Protein AF-A0A174FXL3-F1 (afdb_monomer)

Solvent-accessible surface area (backbone atoms only — not comparable to full-atom values): 7648 Å² total; per-residue (Å²): 113,65,70,58,52,54,53,52,53,48,54,53,37,50,54,24,55,76,74,63,37,31,63,58,28,35,49,47,53,36,54,53,50,46,51,55,48,45,50,53,50,18,64,75,66,75,40,76,66,87,56,96,40,94,90,60,78,69,51,67,71,54,46,45,52,52,53,30,65,74,39,61,75,84,34,54,67,47,37,50,36,52,52,48,40,53,53,54,32,44,48,69,36,67,70,47,28,71,73,66,60,63,87,70,41,70,68,58,50,54,51,44,51,52,40,50,28,53,43,34,42,77,75,66,38,92,70,51,67,88,74,83,79,134

Organism: NCBI:txid39491

Foldseek 3Di:
DLVVVLVVLLVVLLVCLVVWVLLVNLQSLLVNLQSVLQVVVCVVVVHNQVDPDVVSDDDQLRSLVVVVVVDPPPCVLLSVLSVVSVVSNCCSPPVNCVPVVDDRGSVNSVSNQVSQQVNCVVVPVVRGRDHDDD

Radius of gyration: 14.91 Å; Cα contacts (8 Å, |Δi|>4): 123; chains: 1; bounding box: 38×31×36 Å

Nearest PDB structures (foldseek):
  2q00-assembly2_B  TM=3.782E-01  e=2.030E+00  Saccharolobus solfataricus P2

pLDDT: mean 86.62, std 10.57, range [51.34, 97.38]

Mean predicted aligned error: 5.11 Å

Structure (mmCIF, N/CA/C/O backbone):
data_AF-A0A174FXL3-F1
#
_entry.id   AF-A0A174FXL3-F1
#
loop_
_atom_site.group_PDB
_atom_site.id
_atom_site.type_symbol
_atom_site.label_atom_id
_atom_site.label_alt_id
_atom_site.label_comp_id
_atom_site.label_asym_id
_atom_site.label_entity_id
_atom_site.label_seq_id
_atom_site.pdbx_PDB_ins_code
_atom_site.Cartn_x
_atom_site.Cartn_y
_atom_site.Cartn_z
_atom_site.occupancy
_atom_site.B_iso_or_equiv
_atom_site.auth_seq_id
_atom_site.auth_comp_id
_atom_site.auth_asym_id
_atom_site.auth_atom_id
_atom_site.pdbx_PDB_model_num
ATOM 1 N N . MET A 1 1 ? -14.408 -10.907 0.770 1.00 58.97 1 MET A N 1
ATOM 2 C CA . MET A 1 1 ? -14.370 -10.320 -0.590 1.00 58.97 1 MET A CA 1
ATOM 3 C C . MET A 1 1 ? -13.007 -9.699 -0.872 1.00 58.97 1 MET A C 1
ATOM 5 O O . MET A 1 1 ? -12.343 -10.149 -1.795 1.00 58.97 1 MET A O 1
ATOM 9 N N . ILE A 1 2 ? -12.541 -8.777 -0.026 1.00 72.81 2 ILE A N 1
ATOM 10 C CA . ILE A 1 2 ? -11.258 -8.077 -0.201 1.00 72.81 2 ILE A CA 1
ATOM 11 C C . ILE A 1 2 ? -10.044 -9.006 -0.163 1.00 72.81 2 ILE A C 1
ATOM 13 O O . ILE A 1 2 ? -9.186 -8.892 -1.020 1.00 72.81 2 ILE A O 1
ATOM 17 N N . GLN A 1 3 ? -10.011 -10.014 0.712 1.00 71.19 3 GLN A N 1
ATOM 18 C CA . GLN A 1 3 ? -8.907 -10.990 0.728 1.00 71.19 3 GLN A CA 1
ATOM 19 C C . GLN A 1 3 ? -8.675 -11.691 -0.622 1.00 71.19 3 GLN A C 1
ATOM 21 O O . GLN A 1 3 ? -7.534 -11.947 -0.993 1.00 71.19 3 GLN A O 1
ATOM 26 N N . LYS A 1 4 ? -9.748 -11.991 -1.370 1.00 74.06 4 LYS A N 1
ATOM 27 C CA . LYS A 1 4 ? -9.631 -12.619 -2.691 1.00 74.06 4 LYS A CA 1
ATOM 28 C C . LYS A 1 4 ? -9.095 -11.629 -3.727 1.00 74.06 4 LYS A C 1
ATOM 30 O O . LYS A 1 4 ? -8.171 -11.982 -4.443 1.00 74.06 4 LYS A O 1
ATOM 35 N N . LEU A 1 5 ? -9.630 -10.403 -3.744 1.00 75.25 5 LEU A N 1
ATOM 36 C CA . LEU A 1 5 ? -9.133 -9.308 -4.587 1.00 75.25 5 LEU A CA 1
ATOM 37 C C . LEU A 1 5 ? -7.641 -9.063 -4.344 1.00 75.25 5 LEU A C 1
ATOM 39 O O . LEU A 1 5 ? -6.851 -9.161 -5.270 1.00 75.25 5 LEU A O 1
ATOM 43 N N . LEU A 1 6 ? -7.241 -8.901 -3.081 1.00 78.00 6 LEU A N 1
ATOM 44 C CA . LEU A 1 6 ? -5.840 -8.710 -2.708 1.00 78.00 6 LEU A CA 1
ATOM 45 C C . LEU A 1 6 ? -4.959 -9.890 -3.122 1.00 78.00 6 LEU A C 1
ATOM 47 O O . LEU A 1 6 ? -3.822 -9.680 -3.527 1.00 78.00 6 LEU A O 1
ATOM 51 N N . SER A 1 7 ? -5.460 -11.126 -3.032 1.00 80.00 7 SER A N 1
ATOM 52 C CA . SER A 1 7 ? -4.704 -12.298 -3.476 1.00 80.00 7 SER A CA 1
ATOM 53 C C . SER A 1 7 ? -4.515 -12.343 -4.990 1.00 80.00 7 SER A C 1
ATOM 55 O O . SER A 1 7 ? -3.476 -12.832 -5.432 1.00 80.00 7 SER A O 1
ATOM 57 N N . ASP A 1 8 ? -5.504 -11.926 -5.773 1.00 86.06 8 ASP A N 1
ATOM 58 C CA . ASP A 1 8 ? -5.414 -11.938 -7.231 1.00 86.06 8 ASP A CA 1
ATOM 59 C C . ASP A 1 8 ? -4.551 -10.762 -7.722 1.00 86.06 8 ASP A C 1
ATOM 61 O O . ASP A 1 8 ? -3.614 -10.988 -8.492 1.00 86.06 8 ASP A O 1
ATOM 65 N N . ASP A 1 9 ? -4.729 -9.567 -7.148 1.00 87.31 9 ASP A N 1
ATOM 66 C CA . ASP A 1 9 ? -3.883 -8.393 -7.403 1.00 87.31 9 ASP A CA 1
ATOM 67 C C . ASP A 1 9 ? -2.413 -8.653 -7.022 1.00 87.31 9 ASP A C 1
ATOM 69 O O . ASP A 1 9 ? -1.493 -8.216 -7.715 1.00 87.31 9 ASP A O 1
ATOM 73 N N . ALA A 1 10 ? -2.160 -9.419 -5.952 1.00 83.31 10 ALA A N 1
ATOM 74 C CA . ALA A 1 10 ? -0.809 -9.835 -5.571 1.00 83.31 10 ALA A CA 1
ATOM 75 C C . ALA A 1 10 ? -0.133 -10.684 -6.649 1.00 83.31 10 ALA A C 1
ATOM 77 O O . ALA A 1 10 ? 1.038 -10.475 -6.961 1.00 83.31 10 ALA A O 1
ATOM 78 N N . LYS A 1 11 ? -0.855 -11.659 -7.215 1.00 88.06 11 LYS A N 1
ATOM 79 C CA . LYS A 1 11 ? -0.316 -12.529 -8.271 1.00 88.06 11 LYS A CA 1
ATOM 80 C C . LYS A 1 11 ? 0.005 -11.717 -9.520 1.00 88.06 11 LYS A C 1
ATOM 82 O O . LYS A 1 11 ? 1.047 -11.935 -10.140 1.00 88.06 11 LYS A O 1
ATOM 87 N N . GLU A 1 12 ? -0.863 -10.772 -9.873 1.00 91.50 12 GLU A N 1
ATOM 88 C CA . GLU A 1 12 ? -0.634 -9.867 -10.999 1.00 91.50 12 GLU A CA 1
ATOM 89 C C . GLU A 1 12 ? 0.584 -8.966 -10.757 1.00 91.50 12 GLU A C 1
ATOM 91 O O . GLU A 1 12 ? 1.435 -8.811 -11.635 1.00 91.50 12 GLU A O 1
ATOM 96 N N . LEU A 1 13 ? 0.729 -8.446 -9.537 1.00 91.00 13 LEU A N 1
ATOM 97 C CA . LEU A 1 13 ? 1.872 -7.638 -9.127 1.00 91.00 13 LEU A CA 1
ATOM 98 C C . LEU A 1 13 ? 3.197 -8.407 -9.231 1.00 91.00 13 LEU A C 1
ATOM 100 O O . LEU A 1 13 ? 4.173 -7.874 -9.762 1.00 91.00 13 LEU A O 1
ATOM 104 N N . ILE A 1 14 ? 3.233 -9.663 -8.775 1.00 88.56 14 ILE A N 1
ATOM 105 C CA . ILE A 1 14 ? 4.412 -10.528 -8.928 1.00 88.56 14 ILE A CA 1
ATOM 106 C C . ILE A 1 14 ? 4.707 -10.797 -10.406 1.00 88.56 14 ILE A C 1
ATOM 108 O O . ILE A 1 14 ? 5.850 -10.639 -10.832 1.00 88.56 14 ILE A O 1
ATOM 112 N N . SER A 1 15 ? 3.684 -11.097 -11.208 1.00 92.88 15 SER A N 1
ATOM 113 C CA . SER A 1 15 ? 3.847 -11.318 -12.651 1.00 92.88 15 SER A CA 1
ATOM 114 C C . SER A 1 15 ? 4.451 -10.088 -13.342 1.00 92.88 15 SER A C 1
ATOM 116 O O . SER A 1 15 ? 5.354 -10.210 -14.168 1.00 92.88 15 SER A O 1
ATOM 118 N N . CYS A 1 16 ? 4.011 -8.882 -12.962 1.00 94.06 16 CYS A N 1
ATOM 119 C CA . CYS A 1 16 ? 4.577 -7.631 -13.463 1.00 94.06 16 CYS A CA 1
ATOM 120 C C . CYS A 1 16 ? 6.049 -7.456 -13.062 1.00 94.06 16 CYS A C 1
ATOM 122 O O . CYS A 1 16 ? 6.848 -6.971 -13.866 1.00 94.06 16 CYS A O 1
ATOM 124 N N . LEU A 1 17 ? 6.420 -7.842 -11.838 1.00 92.19 17 LEU A N 1
ATOM 125 C CA . LEU A 1 17 ? 7.796 -7.749 -11.353 1.00 92.19 17 LEU A CA 1
ATOM 126 C C . LEU A 1 17 ? 8.731 -8.677 -12.139 1.00 92.19 17 LEU A C 1
ATOM 128 O O . LEU A 1 17 ? 9.821 -8.252 -12.524 1.00 92.19 17 LEU A O 1
ATOM 132 N N . GLU A 1 18 ? 8.299 -9.913 -12.394 1.00 91.88 18 GLU A N 1
ATOM 133 C CA . GLU A 1 18 ? 9.079 -10.945 -13.090 1.00 91.88 18 GLU A CA 1
ATOM 134 C C . GLU A 1 18 ? 9.402 -10.567 -14.539 1.00 91.88 18 GLU A C 1
ATOM 136 O O . GLU A 1 18 ? 10.525 -10.769 -14.998 1.00 91.88 18 GLU A O 1
ATOM 141 N N . VAL A 1 19 ? 8.448 -9.958 -15.249 1.00 95.19 19 VAL A N 1
ATOM 142 C CA . VAL A 1 19 ? 8.636 -9.539 -16.651 1.00 95.19 19 VAL A CA 1
ATOM 143 C C . VAL A 1 19 ? 9.233 -8.133 -16.794 1.00 95.19 19 VAL A C 1
ATOM 145 O O . VAL A 1 19 ? 9.375 -7.629 -17.908 1.00 95.19 19 VAL A O 1
ATOM 148 N N . GLY A 1 20 ? 9.572 -7.468 -15.685 1.00 94.00 20 GLY A N 1
ATOM 149 C CA . GLY A 1 20 ? 10.154 -6.123 -15.689 1.00 94.00 20 GLY A CA 1
ATOM 150 C C . GLY A 1 20 ? 9.161 -4.987 -15.965 1.00 94.00 20 GLY A C 1
ATOM 151 O O . GLY A 1 20 ? 9.568 -3.868 -16.289 1.00 94.00 20 GLY A O 1
ATOM 152 N N . ALA A 1 21 ? 7.856 -5.226 -15.816 1.00 94.62 21 ALA A N 1
ATOM 153 C CA . ALA A 1 21 ? 6.799 -4.226 -15.960 1.00 94.62 21 ALA A CA 1
ATOM 154 C C . ALA A 1 21 ? 6.700 -3.317 -14.714 1.00 94.62 21 ALA A C 1
ATOM 156 O O . ALA A 1 21 ? 5.660 -3.201 -14.063 1.00 94.62 21 ALA A O 1
ATOM 157 N N . TYR A 1 22 ? 7.793 -2.632 -14.369 1.00 93.06 22 TYR A N 1
ATOM 158 C CA . TYR A 1 22 ? 7.934 -1.907 -13.099 1.00 93.06 22 TYR A CA 1
ATOM 159 C C . TYR A 1 22 ? 6.942 -0.748 -12.919 1.00 93.06 22 TYR A C 1
ATOM 161 O O . TYR A 1 22 ? 6.481 -0.479 -11.812 1.00 93.06 22 TYR A O 1
ATOM 169 N N . LYS A 1 23 ? 6.551 -0.070 -14.004 1.00 91.19 23 LYS A N 1
ATOM 170 C CA . LYS A 1 23 ? 5.514 0.974 -13.937 1.00 91.19 23 LYS A CA 1
ATOM 171 C C . LYS A 1 23 ? 4.143 0.392 -13.591 1.00 91.19 23 LYS A C 1
ATOM 173 O O . LYS A 1 23 ? 3.430 0.982 -12.785 1.00 91.19 23 LYS A O 1
ATOM 178 N N . ALA A 1 24 ? 3.802 -0.765 -14.161 1.00 92.69 24 ALA A N 1
ATOM 179 C CA . ALA A 1 24 ? 2.576 -1.479 -13.817 1.00 92.69 24 ALA A CA 1
ATOM 180 C C . ALA A 1 24 ? 2.611 -1.930 -12.350 1.00 92.69 24 ALA A C 1
ATOM 182 O O . ALA A 1 24 ? 1.634 -1.724 -11.637 1.00 92.69 24 ALA A O 1
ATOM 183 N N . CYS A 1 25 ? 3.771 -2.395 -11.862 1.00 93.31 25 CYS A N 1
ATOM 184 C CA . CYS A 1 25 ? 3.958 -2.710 -10.443 1.00 93.31 25 CYS A CA 1
ATOM 185 C C . CYS A 1 25 ? 3.620 -1.514 -9.540 1.00 93.31 25 CYS A C 1
ATOM 187 O O . CYS A 1 25 ? 2.882 -1.661 -8.573 1.00 93.31 25 CYS A O 1
ATOM 189 N N . MET A 1 26 ? 4.118 -0.312 -9.860 1.00 92.12 26 MET A N 1
ATOM 190 C CA . MET A 1 26 ? 3.827 0.898 -9.074 1.00 92.12 26 MET A CA 1
ATOM 191 C C . MET A 1 26 ? 2.340 1.260 -9.057 1.00 92.12 26 MET A C 1
ATOM 193 O O . MET A 1 26 ? 1.824 1.679 -8.020 1.00 92.12 26 MET A O 1
ATOM 197 N N . ILE A 1 27 ? 1.654 1.104 -10.192 1.00 91.56 27 ILE A N 1
ATOM 198 C CA . ILE A 1 27 ? 0.214 1.368 -10.298 1.00 91.56 27 ILE A CA 1
ATOM 199 C C . ILE A 1 27 ? -0.565 0.370 -9.439 1.00 91.56 27 ILE A C 1
ATOM 201 O O . ILE A 1 27 ? -1.370 0.792 -8.608 1.00 91.56 27 ILE A O 1
ATOM 205 N N . LEU A 1 28 ? -0.277 -0.926 -9.588 1.00 92.25 28 LEU A N 1
ATOM 206 C CA . LEU A 1 28 ? -0.925 -1.994 -8.827 1.00 92.25 28 LEU A CA 1
ATOM 207 C C . LEU A 1 28 ? -0.695 -1.829 -7.323 1.00 92.25 28 LEU A C 1
ATOM 209 O O . LEU A 1 28 ? -1.656 -1.848 -6.562 1.00 92.25 28 LEU A O 1
ATOM 213 N N . CYS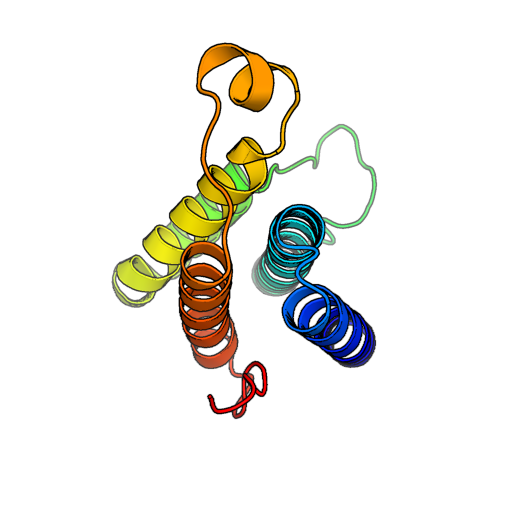 A 1 29 ? 0.537 -1.551 -6.883 1.00 91.88 29 CYS A N 1
ATOM 214 C CA . CYS A 1 29 ? 0.820 -1.259 -5.476 1.00 91.88 29 CYS A CA 1
ATOM 215 C C . CYS A 1 29 ? -0.003 -0.077 -4.947 1.00 91.88 29 CYS A C 1
ATOM 217 O O . CYS A 1 29 ? -0.509 -0.132 -3.832 1.00 91.88 29 CYS A O 1
ATOM 219 N N . GLY A 1 30 ? -0.160 0.989 -5.735 1.00 92.12 30 GLY A N 1
ATOM 220 C CA . GLY A 1 30 ? -1.004 2.121 -5.354 1.00 92.12 30 GLY A CA 1
ATOM 221 C C . GLY A 1 30 ? -2.476 1.733 -5.186 1.00 92.12 30 GLY A C 1
ATOM 222 O O . GLY A 1 30 ? -3.084 2.111 -4.188 1.00 92.12 30 GLY A O 1
ATOM 223 N N . SER A 1 31 ? -3.017 0.960 -6.130 1.00 90.88 31 SER A N 1
ATOM 224 C CA . SER A 1 31 ? -4.406 0.475 -6.121 1.00 90.88 31 SER A CA 1
ATOM 225 C C . SER A 1 31 ? -4.695 -0.457 -4.938 1.00 90.88 31 SER A C 1
ATOM 227 O O . SER A 1 31 ? -5.675 -0.284 -4.211 1.00 90.88 31 SER A O 1
ATOM 229 N N . ILE A 1 32 ? -3.794 -1.412 -4.696 1.00 91.31 32 ILE A N 1
ATOM 230 C CA . ILE A 1 32 ? -3.851 -2.34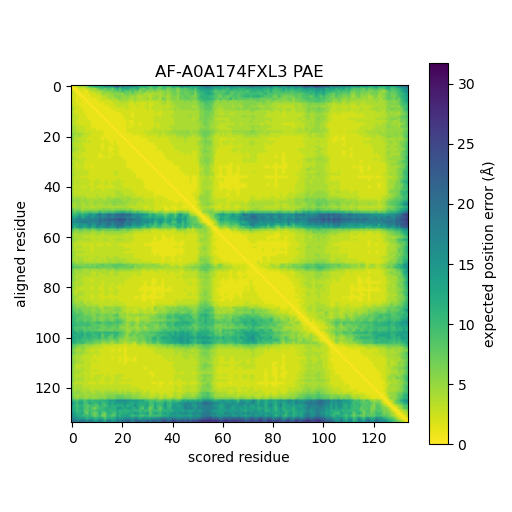7 -3.569 1.00 91.31 32 ILE A CA 1
ATOM 231 C C . ILE A 1 32 ? -3.826 -1.582 -2.241 1.00 91.31 32 ILE A C 1
ATOM 233 O O . ILE A 1 32 ? -4.663 -1.832 -1.374 1.00 91.31 32 ILE A O 1
ATOM 237 N N . LEU A 1 33 ? -2.894 -0.630 -2.085 1.00 93.50 33 LEU A N 1
ATOM 238 C CA . LEU A 1 33 ? -2.774 0.168 -0.862 1.00 93.50 33 LEU A CA 1
ATOM 239 C C . LEU A 1 33 ? -4.072 0.921 -0.586 1.00 93.50 33 LEU A C 1
ATOM 241 O O . LEU A 1 33 ? -4.589 0.880 0.526 1.00 93.50 33 LEU A O 1
ATOM 245 N N . GLU A 1 34 ? -4.585 1.613 -1.601 1.00 92.50 34 GLU A N 1
ATOM 246 C CA . GLU A 1 34 ? -5.806 2.406 -1.495 1.00 92.50 34 GLU A CA 1
ATOM 247 C C . GLU A 1 34 ? -6.991 1.541 -1.071 1.00 92.50 34 GLU A C 1
ATOM 249 O O . GLU A 1 34 ? -7.686 1.892 -0.121 1.00 92.50 34 GLU A O 1
ATOM 254 N N . THR A 1 35 ? -7.131 0.357 -1.668 1.00 91.06 35 THR A N 1
ATOM 255 C CA . THR A 1 35 ? -8.170 -0.616 -1.310 1.00 91.06 35 THR A CA 1
ATOM 256 C C . THR A 1 35 ? -8.069 -1.062 0.151 1.00 91.06 35 THR A C 1
ATOM 258 O O . THR A 1 35 ? -9.066 -1.030 0.868 1.00 91.06 35 THR A O 1
ATOM 261 N N . ILE A 1 36 ? -6.875 -1.445 0.623 1.00 92.31 36 ILE A N 1
ATOM 262 C CA . ILE A 1 36 ? -6.670 -1.917 2.006 1.00 92.31 36 ILE A CA 1
ATOM 263 C C . ILE A 1 36 ? -6.974 -0.812 3.017 1.00 92.31 36 ILE A C 1
ATOM 265 O O . ILE A 1 36 ? -7.618 -1.061 4.035 1.00 92.31 36 ILE A O 1
ATOM 269 N N . LEU A 1 37 ? -6.478 0.402 2.770 1.00 94.62 37 LEU A N 1
ATOM 270 C CA . LEU A 1 37 ? -6.628 1.496 3.722 1.00 94.62 37 LEU A CA 1
ATOM 271 C C . LEU A 1 37 ? -8.064 2.034 3.751 1.00 94.62 37 LEU A C 1
ATOM 273 O O . LEU A 1 37 ? -8.548 2.377 4.828 1.00 94.62 37 LEU A O 1
ATOM 277 N N . LEU A 1 38 ? -8.749 2.088 2.602 1.00 92.75 38 LEU A N 1
ATOM 278 C CA . LEU A 1 38 ? -10.165 2.463 2.534 1.00 92.75 38 LEU A CA 1
ATOM 279 C C . LEU A 1 38 ? -11.043 1.459 3.271 1.00 92.75 38 LEU A C 1
ATOM 281 O O . LEU A 1 38 ? -11.903 1.866 4.046 1.00 92.75 38 LEU A O 1
ATOM 285 N N . ASP A 1 39 ? -10.805 0.164 3.073 1.00 91.69 39 ASP A N 1
ATOM 286 C CA . ASP A 1 39 ? -11.498 -0.898 3.802 1.00 91.69 39 ASP A CA 1
ATOM 287 C C . ASP A 1 39 ? -11.286 -0.783 5.309 1.00 91.69 39 ASP A C 1
ATOM 289 O O . ASP A 1 39 ? -12.241 -0.742 6.081 1.00 91.69 39 ASP A O 1
ATOM 293 N N . TRP A 1 40 ? -10.028 -0.629 5.723 1.00 93.81 40 TRP A N 1
ATOM 294 C CA . TRP A 1 40 ? -9.692 -0.479 7.130 1.00 93.81 40 TRP A CA 1
ATOM 295 C C . TRP A 1 40 ? -10.385 0.733 7.757 1.00 93.81 40 TRP A C 1
ATOM 297 O O . TRP A 1 40 ? -11.006 0.618 8.814 1.00 93.81 40 TRP A O 1
ATOM 307 N N . LEU A 1 41 ? -10.326 1.894 7.105 1.00 94.38 41 LEU A N 1
ATOM 308 C CA . LEU A 1 41 ? -10.995 3.083 7.618 1.00 94.38 41 LEU A CA 1
ATOM 309 C C . LEU A 1 41 ? -12.522 2.917 7.631 1.00 94.38 41 LEU A C 1
ATOM 311 O O . LEU A 1 41 ? -13.171 3.352 8.582 1.00 94.38 41 LEU A O 1
ATOM 315 N N . SER A 1 42 ? -13.077 2.243 6.620 1.00 92.19 42 SER A N 1
ATOM 316 C CA . SER A 1 42 ? -14.512 1.970 6.527 1.00 92.19 42 SER A CA 1
ATOM 317 C C . SER A 1 42 ? -15.017 1.144 7.705 1.00 92.19 42 SER A C 1
ATOM 319 O O . SER A 1 42 ? -16.058 1.458 8.281 1.00 92.19 42 SER A O 1
ATOM 321 N N . GLU A 1 43 ? -14.263 0.116 8.101 1.00 93.06 43 GLU A N 1
ATOM 322 C CA . GLU A 1 43 ? -14.576 -0.689 9.283 1.00 93.06 43 GLU A CA 1
ATOM 323 C C . GLU A 1 43 ? -14.506 0.125 10.579 1.00 93.06 43 GLU A C 1
ATOM 325 O O . GLU A 1 43 ? -15.386 0.007 11.430 1.00 93.06 43 GLU A O 1
ATOM 330 N N . LEU A 1 44 ? -13.472 0.956 10.736 1.00 93.88 44 LEU A N 1
ATOM 331 C CA . LEU A 1 44 ? -13.262 1.735 11.959 1.00 93.88 44 LEU A CA 1
ATOM 332 C C . LEU A 1 44 ? -14.328 2.804 12.175 1.00 93.88 44 LEU A C 1
ATOM 334 O O . LEU A 1 44 ? -14.737 3.050 13.308 1.00 93.88 44 LEU A O 1
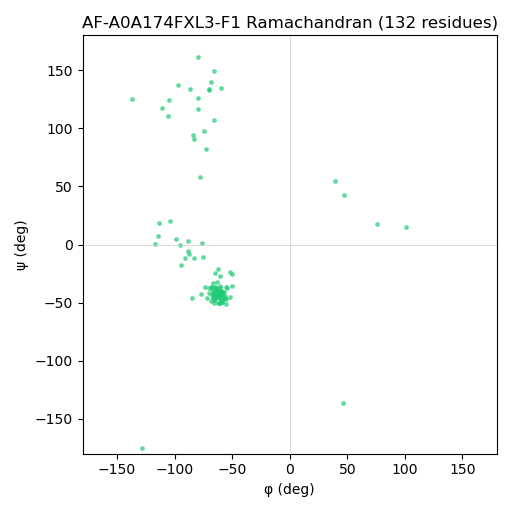ATOM 338 N N . GLU A 1 45 ? -14.762 3.449 11.097 1.00 92.94 45 GLU A N 1
ATOM 339 C CA . GLU A 1 45 ? -15.739 4.537 11.146 1.00 92.94 45 GLU A CA 1
ATOM 340 C C . GLU A 1 45 ? -17.162 4.065 10.821 1.00 92.94 45 GLU A C 1
ATOM 342 O O . GLU A 1 45 ? -18.078 4.885 10.745 1.00 92.94 45 GLU A O 1
ATOM 347 N N . ASN A 1 46 ? -17.361 2.752 10.642 1.00 91.62 46 ASN A N 1
ATOM 348 C CA . ASN A 1 46 ? -18.635 2.134 10.266 1.00 91.62 46 ASN A CA 1
ATOM 349 C C . ASN A 1 46 ? -19.311 2.860 9.083 1.00 91.62 46 ASN A C 1
ATOM 351 O O . ASN A 1 46 ? -20.509 3.142 9.095 1.00 91.62 46 ASN A O 1
ATOM 355 N N . THR A 1 47 ? -18.505 3.213 8.082 1.00 89.44 47 THR A N 1
ATOM 356 C CA . THR A 1 47 ? -18.871 4.081 6.958 1.00 89.44 47 THR A CA 1
ATOM 357 C C . THR A 1 47 ? -18.305 3.480 5.680 1.00 89.44 47 THR A C 1
ATOM 359 O O . THR A 1 47 ? -17.115 3.213 5.613 1.00 89.44 47 THR A O 1
ATOM 362 N N . ASN A 1 48 ? -19.122 3.240 4.653 1.00 88.75 48 ASN A N 1
ATOM 363 C CA . ASN A 1 48 ? -18.634 2.602 3.427 1.00 88.75 48 ASN A CA 1
ATOM 364 C C . ASN A 1 48 ? -18.003 3.625 2.468 1.00 88.75 48 ASN A C 1
ATOM 366 O O . ASN A 1 48 ? -18.704 4.210 1.645 1.00 88.75 48 ASN A O 1
ATOM 370 N N . TYR A 1 49 ? -16.681 3.791 2.534 1.00 88.50 49 TYR A N 1
ATOM 371 C CA . TYR A 1 49 ? -15.942 4.733 1.683 1.00 88.50 49 TYR A CA 1
ATOM 372 C C . TYR A 1 49 ? -15.740 4.269 0.228 1.00 88.50 49 TYR A C 1
ATOM 374 O O . TYR A 1 49 ? -15.127 4.989 -0.556 1.00 88.50 49 TYR A O 1
ATOM 382 N N . PHE A 1 50 ? -16.256 3.096 -0.159 1.00 84.94 50 PHE A N 1
ATOM 383 C CA . PHE A 1 50 ? -16.260 2.640 -1.556 1.00 84.94 50 PHE A CA 1
ATOM 384 C C . PHE A 1 50 ? -17.485 3.113 -2.349 1.00 84.94 50 PHE A C 1
ATOM 386 O O . PHE A 1 50 ? -17.555 2.875 -3.555 1.00 84.94 50 PHE A O 1
ATOM 393 N N . VAL A 1 51 ? -18.473 3.724 -1.690 1.00 84.06 51 VAL A N 1
ATOM 394 C CA . VAL A 1 51 ? -19.668 4.242 -2.363 1.00 84.06 51 VAL A CA 1
ATOM 395 C C . VAL A 1 51 ? -19.395 5.656 -2.858 1.00 84.06 51 VAL A C 1
ATOM 397 O O . VAL A 1 51 ? -18.866 6.489 -2.126 1.00 84.06 51 VAL A O 1
ATOM 400 N N . ASP A 1 52 ? -19.774 5.897 -4.109 1.00 63.06 52 ASP A N 1
ATOM 401 C CA . ASP A 1 52 ? -19.693 7.188 -4.787 1.00 63.06 52 ASP A CA 1
ATOM 402 C C . ASP A 1 52 ? -20.780 8.126 -4.225 1.00 63.06 52 ASP A C 1
ATOM 404 O O . ASP A 1 52 ? -21.897 8.201 -4.737 1.00 63.06 52 ASP A O 1
ATOM 408 N N . ASP A 1 53 ? -20.490 8.750 -3.083 1.00 67.81 53 ASP A N 1
ATOM 409 C CA . ASP A 1 53 ? -21.248 9.876 -2.534 1.00 67.81 53 ASP A CA 1
ATOM 410 C C . ASP A 1 53 ? -20.357 11.114 -2.625 1.00 67.81 53 ASP A C 1
ATOM 412 O O . ASP A 1 53 ? -19.302 11.177 -1.983 1.00 67.81 53 ASP A O 1
ATOM 416 N N . ASP A 1 54 ? -20.799 12.104 -3.407 1.00 62.78 54 ASP A N 1
ATOM 417 C CA . ASP A 1 54 ? -20.099 13.370 -3.646 1.00 62.78 54 ASP A CA 1
ATOM 418 C C . ASP A 1 54 ? -19.650 14.065 -2.340 1.00 62.78 54 ASP A C 1
ATOM 420 O O . ASP A 1 54 ? -18.675 14.820 -2.336 1.00 62.78 54 ASP A O 1
ATOM 424 N N . ASN A 1 55 ? -20.321 13.798 -1.211 1.00 61.28 55 ASN A N 1
ATOM 425 C CA . ASN A 1 55 ? -19.989 14.371 0.097 1.00 61.28 55 ASN A CA 1
ATOM 426 C C . ASN A 1 55 ? -19.010 13.532 0.934 1.00 61.28 55 ASN A C 1
ATOM 428 O O . ASN A 1 55 ? -18.513 14.018 1.952 1.00 61.28 55 ASN A O 1
ATOM 432 N N . MET A 1 56 ? -18.741 12.285 0.543 1.00 65.12 56 MET A N 1
ATOM 433 C CA . MET A 1 56 ? -17.987 11.304 1.334 1.00 65.12 56 MET A CA 1
ATOM 434 C C . MET A 1 56 ? -16.641 10.914 0.704 1.00 65.12 56 MET A C 1
ATOM 436 O O . MET A 1 56 ? -15.937 10.042 1.218 1.00 65.12 56 MET A O 1
ATOM 440 N N . HIS A 1 57 ? -16.239 11.597 -0.373 1.00 70.38 57 HIS A N 1
ATOM 441 C CA . HIS A 1 57 ? -14.961 11.361 -1.035 1.00 70.38 57 HIS A CA 1
ATOM 442 C C . HIS A 1 57 ? -13.761 11.722 -0.160 1.00 70.38 57 HIS A C 1
ATOM 444 O O . HIS A 1 57 ? -13.387 12.886 0.009 1.00 70.38 57 HIS A O 1
ATOM 450 N N . ILE A 1 58 ? -13.077 10.685 0.317 1.00 84.50 58 ILE A N 1
ATOM 451 C CA . ILE A 1 58 ? -11.765 10.786 0.940 1.00 84.50 58 ILE A CA 1
ATOM 452 C C . ILE A 1 58 ? -10.697 10.273 -0.030 1.00 84.50 58 ILE A C 1
ATOM 454 O O . ILE A 1 58 ? -10.761 9.157 -0.532 1.00 84.50 58 ILE A O 1
ATOM 458 N N . ASN A 1 59 ? -9.691 11.100 -0.318 1.00 89.75 59 ASN A N 1
ATOM 459 C CA . ASN A 1 59 ? -8.554 10.666 -1.134 1.00 89.75 59 ASN A CA 1
ATOM 460 C C . ASN A 1 59 ? -7.547 9.857 -0.296 1.00 89.75 59 ASN A C 1
ATOM 462 O O . ASN A 1 59 ? -7.497 9.992 0.927 1.00 89.75 59 ASN A O 1
ATOM 466 N N . LEU A 1 60 ? -6.672 9.086 -0.951 1.00 91.81 60 LEU A N 1
ATOM 467 C CA . LEU A 1 60 ? -5.648 8.271 -0.281 1.00 91.81 60 LEU A CA 1
ATOM 468 C C . LEU A 1 60 ? -4.804 9.040 0.756 1.00 91.81 60 LEU A C 1
ATOM 470 O O . LEU A 1 60 ? -4.445 8.496 1.797 1.00 91.81 60 LEU A O 1
ATOM 474 N N . TYR A 1 61 ? -4.488 10.318 0.512 1.00 94.12 61 TYR A N 1
ATOM 475 C CA . TYR A 1 61 ? -3.785 11.139 1.508 1.00 94.12 61 TYR A CA 1
ATOM 476 C C . TYR A 1 61 ? -4.629 11.346 2.776 1.00 94.12 61 TYR A C 1
ATOM 478 O O . TYR A 1 61 ? -4.115 11.195 3.885 1.00 94.12 61 TYR A O 1
ATOM 486 N N . GLY A 1 62 ? -5.915 11.660 2.608 1.00 94.44 62 GLY A N 1
ATOM 487 C CA . GLY A 1 62 ? -6.886 11.786 3.688 1.00 94.44 62 GLY A CA 1
ATOM 488 C C . GLY A 1 62 ? -7.037 10.491 4.480 1.00 94.44 62 GLY A C 1
ATOM 489 O O . GLY A 1 62 ? -6.984 10.544 5.706 1.00 94.44 62 GLY A O 1
ATOM 490 N N . VAL A 1 63 ? -7.128 9.345 3.798 1.00 95.38 63 VAL A N 1
ATOM 491 C CA . VAL A 1 63 ? -7.234 8.025 4.442 1.00 95.38 63 VAL A CA 1
ATOM 492 C C . VAL A 1 63 ? -6.010 7.744 5.318 1.00 95.38 63 VAL A C 1
ATOM 494 O O . VAL A 1 63 ? -6.157 7.433 6.498 1.00 95.38 63 VAL A O 1
ATOM 497 N N . ILE A 1 64 ? -4.795 7.927 4.781 1.00 97.38 64 ILE A N 1
ATOM 498 C CA . ILE A 1 64 ? -3.546 7.712 5.534 1.00 97.38 64 ILE A CA 1
ATOM 499 C C . ILE A 1 64 ? -3.488 8.623 6.762 1.00 97.38 64 ILE A C 1
ATOM 501 O O . ILE A 1 64 ? -3.156 8.168 7.856 1.00 97.38 64 ILE A O 1
ATOM 505 N N . ARG A 1 65 ? -3.827 9.910 6.599 1.00 96.88 65 ARG A N 1
ATOM 506 C CA . ARG A 1 65 ? -3.851 10.868 7.711 1.00 96.88 65 ARG A CA 1
ATOM 507 C C . ARG A 1 65 ? -4.834 10.425 8.794 1.00 96.88 65 ARG A C 1
ATOM 509 O O . ARG A 1 65 ? -4.492 10.476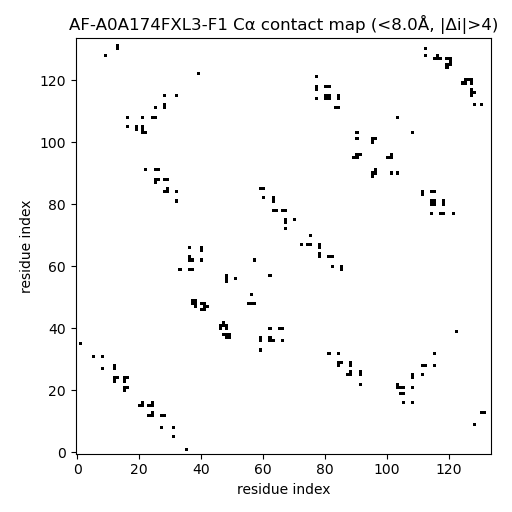 9.971 1.00 96.88 65 ARG A O 1
ATOM 516 N N . ARG A 1 66 ? -6.024 9.973 8.400 1.00 96.31 66 ARG A N 1
ATOM 517 C CA . ARG A 1 66 ? -7.077 9.570 9.331 1.00 96.31 66 ARG A CA 1
ATOM 518 C C . ARG A 1 66 ? -6.693 8.326 10.130 1.00 96.31 66 ARG A C 1
ATOM 520 O O . ARG A 1 66 ? -6.794 8.341 11.353 1.00 96.31 66 ARG A O 1
ATOM 527 N N . LEU A 1 67 ? -6.161 7.299 9.466 1.00 96.94 67 LEU A N 1
ATOM 528 C CA . LEU A 1 67 ? -5.631 6.104 10.135 1.00 96.94 67 LEU A CA 1
ATOM 529 C C . LEU A 1 67 ? -4.468 6.447 11.074 1.00 96.94 67 LEU A C 1
ATOM 531 O O . LEU A 1 67 ? -4.434 5.980 12.211 1.00 96.94 67 LEU A O 1
ATOM 535 N N . LYS A 1 68 ? -3.551 7.323 10.643 1.00 97.25 68 LYS A N 1
ATOM 536 C CA . LYS A 1 68 ? -2.456 7.812 11.489 1.00 97.25 68 LYS A CA 1
ATOM 537 C C . LYS A 1 68 ? -2.971 8.498 12.752 1.00 97.25 68 LYS A C 1
ATOM 539 O O . LYS A 1 68 ? -2.417 8.263 13.815 1.00 97.25 68 LYS A O 1
ATOM 544 N N . GLU A 1 69 ? -4.004 9.332 12.652 1.00 96.81 69 GLU A N 1
ATOM 545 C CA . GLU A 1 69 ? -4.614 10.003 13.809 1.00 96.81 69 GLU A CA 1
ATOM 546 C C . GLU A 1 69 ? -5.238 9.007 14.792 1.00 96.81 69 GLU A C 1
ATOM 548 O O . GLU A 1 69 ? -5.033 9.142 15.996 1.00 96.81 69 GLU A O 1
ATOM 553 N N . ILE A 1 70 ? -5.951 7.996 14.282 1.00 96.31 70 ILE A N 1
ATOM 554 C CA . ILE A 1 70 ? -6.601 6.955 15.094 1.00 96.31 70 ILE A CA 1
ATOM 555 C C . ILE A 1 70 ? -5.565 6.122 15.860 1.00 96.31 70 ILE A C 1
ATOM 557 O O . ILE A 1 70 ? -5.744 5.852 17.046 1.00 96.31 70 ILE A O 1
ATOM 561 N N . TYR A 1 71 ? -4.470 5.741 15.201 1.00 95.25 71 TYR A N 1
ATOM 562 C CA . TYR A 1 71 ? -3.439 4.863 15.760 1.00 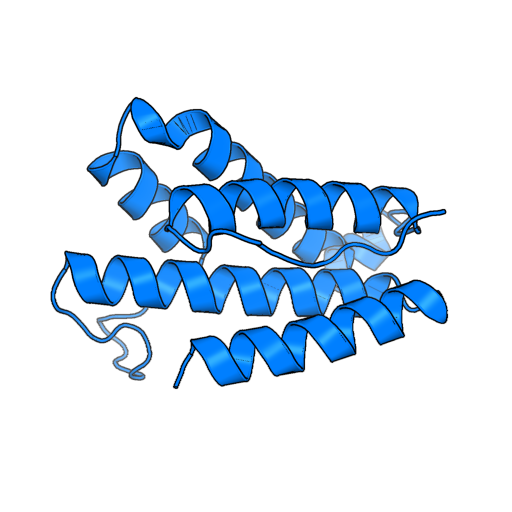95.25 71 TYR A CA 1
ATOM 563 C C . TYR A 1 71 ? -2.165 5.603 16.192 1.00 95.25 71 TYR A C 1
ATOM 565 O O . TYR A 1 71 ? -1.094 5.000 16.291 1.00 95.25 71 TYR A O 1
ATOM 573 N N . ASN A 1 72 ? -2.224 6.914 16.428 1.00 92.62 72 ASN A N 1
ATOM 574 C CA . ASN A 1 72 ? -1.050 7.666 16.864 1.00 92.62 72 ASN A CA 1
ATOM 575 C C . ASN A 1 72 ? -0.672 7.291 18.315 1.00 92.62 72 ASN A C 1
ATOM 577 O O . ASN A 1 72 ? -1.543 7.319 19.185 1.00 92.62 72 ASN A O 1
ATOM 581 N N . PRO A 1 73 ? 0.614 7.022 18.629 1.00 93.19 73 PRO A N 1
ATOM 582 C CA . PRO A 1 73 ? 1.787 7.038 17.745 1.00 93.19 73 PRO A CA 1
ATOM 583 C C . PRO A 1 73 ? 2.175 5.674 17.156 1.00 93.19 73 PRO A C 1
ATOM 585 O O . PRO A 1 73 ? 3.153 5.605 16.409 1.00 93.19 73 PRO A O 1
ATOM 588 N N . SER A 1 74 ? 1.454 4.600 17.490 1.00 94.31 74 SER A N 1
ATOM 589 C CA . SER A 1 74 ? 1.834 3.217 17.176 1.00 94.31 74 SER A CA 1
ATOM 590 C C . SER A 1 74 ? 1.920 2.899 15.684 1.00 94.31 74 SER A C 1
ATOM 592 O O . SER A 1 74 ? 2.610 1.955 15.333 1.00 94.31 74 SER A O 1
ATOM 594 N N . TRP A 1 75 ? 1.264 3.680 14.820 1.00 96.06 75 TRP A N 1
ATOM 595 C CA . TRP A 1 75 ? 1.224 3.445 13.368 1.00 96.06 75 TRP A CA 1
ATOM 596 C C . TRP A 1 75 ? 1.951 4.526 12.546 1.00 96.06 75 TRP A C 1
ATOM 598 O O . TRP A 1 75 ? 1.713 4.712 11.354 1.00 96.06 75 TRP A O 1
ATOM 608 N N . ASN A 1 76 ? 2.835 5.307 13.177 1.00 95.69 76 ASN A N 1
ATOM 609 C CA . ASN A 1 76 ? 3.552 6.387 12.489 1.00 95.69 76 ASN A CA 1
ATOM 610 C C . ASN A 1 76 ? 4.528 5.875 11.417 1.00 95.69 76 ASN A C 1
ATOM 612 O O . ASN A 1 76 ? 4.723 6.549 10.404 1.00 95.69 76 ASN A O 1
ATOM 616 N N . SER A 1 77 ? 5.141 4.709 11.633 1.00 96.19 77 SER A N 1
ATOM 617 C CA . SER A 1 77 ? 6.082 4.107 10.681 1.00 96.19 77 SER A CA 1
ATOM 618 C C . SER A 1 77 ? 5.358 3.660 9.409 1.00 96.19 77 SER A C 1
ATOM 620 O O . SER A 1 77 ? 5.736 4.026 8.297 1.00 96.19 77 SER A O 1
ATOM 622 N N . GLU A 1 78 ? 4.249 2.951 9.578 1.00 96.62 78 GLU A N 1
ATOM 623 C CA . GLU A 1 78 ? 3.399 2.444 8.510 1.00 96.62 78 GLU A CA 1
ATOM 624 C C . GLU A 1 78 ? 2.695 3.578 7.761 1.00 96.62 78 GLU A C 1
ATOM 626 O O . GLU A 1 78 ? 2.606 3.535 6.536 1.00 96.62 78 GLU A O 1
ATOM 631 N N . ALA A 1 79 ? 2.280 4.646 8.452 1.00 97.06 79 ALA A N 1
ATOM 632 C CA . ALA A 1 79 ? 1.760 5.846 7.798 1.00 97.06 79 ALA A CA 1
ATOM 633 C C . ALA A 1 79 ? 2.801 6.499 6.873 1.00 97.06 79 ALA A C 1
ATOM 635 O O . ALA A 1 79 ? 2.468 6.947 5.773 1.00 97.06 79 ALA A O 1
ATOM 636 N N . ASN A 1 80 ? 4.068 6.547 7.300 1.00 96.56 80 ASN A N 1
ATOM 637 C CA . ASN A 1 80 ? 5.153 7.062 6.466 1.00 96.56 80 ASN A CA 1
ATOM 638 C C . ASN A 1 80 ? 5.401 6.148 5.259 1.00 96.56 80 ASN A C 1
ATOM 640 O O . ASN A 1 80 ? 5.518 6.654 4.144 1.00 96.56 80 ASN A O 1
ATOM 644 N N . ALA A 1 81 ? 5.394 4.826 5.458 1.00 96.75 81 ALA A N 1
ATOM 645 C CA . ALA A 1 81 ? 5.479 3.850 4.372 1.00 96.75 81 ALA A CA 1
ATOM 646 C C . ALA A 1 81 ? 4.323 4.019 3.367 1.00 96.75 81 ALA A C 1
ATOM 648 O O . ALA A 1 81 ? 4.548 4.094 2.162 1.00 96.75 81 ALA A O 1
ATOM 649 N N . ALA A 1 82 ? 3.086 4.194 3.841 1.00 97.00 82 ALA A N 1
ATOM 650 C CA . ALA A 1 82 ? 1.922 4.416 2.985 1.00 97.00 82 ALA A CA 1
ATOM 651 C C . ALA A 1 82 ? 2.033 5.725 2.183 1.00 97.00 82 ALA A C 1
ATOM 653 O O . ALA A 1 82 ? 1.684 5.779 0.999 1.00 97.00 82 ALA A O 1
ATOM 654 N N . HIS A 1 83 ? 2.545 6.795 2.801 1.00 96.31 83 HIS A N 1
ATOM 655 C CA . HIS A 1 83 ? 2.833 8.035 2.086 1.00 96.31 83 HIS A CA 1
ATOM 656 C C . HIS A 1 83 ? 3.915 7.858 1.023 1.00 96.31 83 HIS A C 1
ATOM 658 O O . HIS A 1 83 ? 3.782 8.445 -0.051 1.00 96.31 83 HIS A O 1
ATOM 664 N N . ASP A 1 84 ? 4.941 7.059 1.296 1.00 94.56 84 ASP A N 1
ATOM 665 C CA . ASP A 1 84 ? 6.013 6.784 0.348 1.00 94.56 84 ASP A CA 1
ATOM 666 C C . ASP A 1 84 ? 5.493 6.006 -0.874 1.00 94.56 84 ASP A C 1
ATOM 668 O O . ASP A 1 84 ? 5.651 6.457 -2.009 1.00 94.56 84 ASP A O 1
ATOM 672 N N . ILE A 1 85 ? 4.716 4.937 -0.666 1.00 94.44 85 ILE A N 1
ATOM 673 C CA . ILE A 1 85 ? 4.037 4.204 -1.752 1.00 94.44 85 ILE A CA 1
ATOM 674 C C . ILE A 1 85 ? 3.141 5.143 -2.576 1.00 94.44 85 ILE A C 1
ATOM 676 O O . ILE A 1 85 ? 3.199 5.143 -3.808 1.00 94.44 85 ILE A O 1
ATOM 680 N N . ARG A 1 86 ? 2.343 5.999 -1.918 1.00 94.06 86 ARG A N 1
ATOM 681 C CA . ARG A 1 86 ? 1.497 7.001 -2.593 1.00 94.06 86 ARG A CA 1
ATOM 682 C C . ARG A 1 86 ? 2.321 7.954 -3.466 1.00 94.06 86 ARG A C 1
ATOM 684 O O . ARG A 1 86 ? 1.888 8.311 -4.561 1.00 94.06 86 ARG A O 1
ATOM 691 N N . LEU A 1 87 ? 3.486 8.398 -2.994 1.00 90.12 87 LEU A N 1
ATOM 692 C CA . LEU A 1 87 ? 4.377 9.273 -3.760 1.00 90.12 87 LEU A CA 1
ATOM 693 C C . LEU A 1 87 ? 5.029 8.527 -4.929 1.00 90.12 87 LEU A C 1
ATOM 695 O O . LEU A 1 87 ? 5.063 9.067 -6.037 1.00 90.12 87 LEU A O 1
ATOM 699 N N . LYS A 1 88 ? 5.465 7.281 -4.721 1.00 89.00 88 LYS A N 1
ATOM 700 C CA . LYS A 1 88 ? 6.037 6.424 -5.766 1.00 89.00 88 LYS A CA 1
ATOM 701 C C . LYS A 1 88 ? 5.028 6.085 -6.866 1.00 89.00 88 LYS A C 1
ATOM 703 O O . LYS A 1 88 ? 5.382 6.145 -8.042 1.00 89.00 88 LYS A O 1
ATOM 708 N N . ARG A 1 89 ? 3.748 5.866 -6.532 1.00 87.00 89 ARG A N 1
ATOM 709 C CA . ARG A 1 89 ? 2.651 5.753 -7.519 1.00 87.00 89 ARG A CA 1
ATOM 710 C C . ARG A 1 89 ? 2.602 6.971 -8.445 1.00 87.00 89 ARG A C 1
ATOM 712 O O . ARG A 1 89 ? 2.350 6.842 -9.637 1.00 87.00 89 ARG A O 1
ATOM 719 N N . ASN A 1 90 ? 2.877 8.167 -7.930 1.00 84.25 90 ASN A N 1
ATOM 720 C CA . ASN A 1 90 ? 2.829 9.386 -8.736 1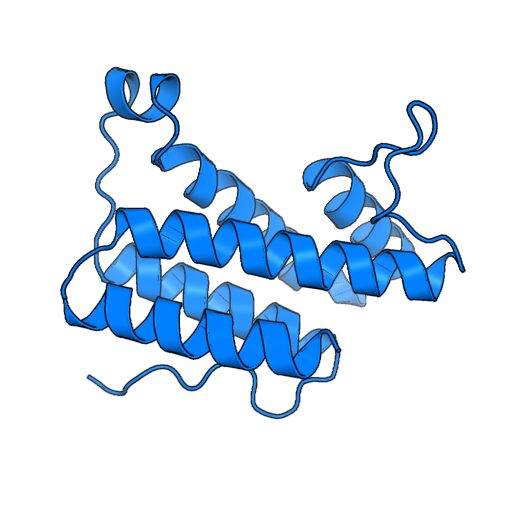.00 84.25 90 ASN A CA 1
ATOM 721 C C . ASN A 1 90 ? 4.031 9.539 -9.688 1.00 84.25 90 ASN A C 1
ATOM 723 O O . ASN A 1 90 ? 3.971 10.390 -10.573 1.00 84.25 90 ASN A O 1
ATOM 727 N N . LEU A 1 91 ? 5.087 8.722 -9.570 1.00 83.00 91 LEU A N 1
ATOM 728 C CA . LEU A 1 91 ? 6.225 8.727 -10.505 1.00 83.00 91 LEU A CA 1
ATOM 729 C C . LEU A 1 91 ? 5.827 8.287 -11.918 1.00 83.00 91 LEU A C 1
ATOM 731 O O . LEU A 1 91 ? 6.476 8.668 -12.887 1.00 83.00 91 LEU A O 1
ATOM 735 N N . VAL A 1 92 ? 4.752 7.504 -12.046 1.00 82.25 92 VAL A N 1
ATOM 736 C CA . VAL A 1 92 ? 4.226 7.078 -13.350 1.00 82.25 92 VAL A CA 1
ATOM 737 C C . VAL A 1 92 ? 3.210 8.061 -13.938 1.00 82.25 92 VAL A C 1
ATOM 739 O O . VAL A 1 92 ? 2.772 7.884 -15.072 1.00 82.25 92 VAL A O 1
ATOM 742 N N . HIS A 1 93 ? 2.827 9.101 -13.189 1.00 82.00 93 HIS A N 1
ATOM 743 C CA . HIS A 1 93 ? 1.850 10.088 -13.640 1.00 82.00 93 HIS A CA 1
ATOM 744 C C . HIS A 1 93 ? 2.458 10.948 -14.763 1.00 82.00 93 HIS A C 1
ATOM 746 O O . HIS A 1 93 ? 3.574 11.434 -14.575 1.00 82.00 93 HIS A O 1
ATOM 752 N N . PRO A 1 94 ? 1.760 11.209 -15.891 1.00 76.69 94 PRO A N 1
ATOM 753 C CA . PRO A 1 94 ? 2.373 11.801 -17.086 1.00 76.69 94 PRO A CA 1
ATOM 754 C C . PRO A 1 94 ? 3.165 13.087 -16.831 1.00 76.69 94 PRO A C 1
ATOM 756 O O . PRO A 1 94 ? 4.293 13.210 -17.290 1.00 76.69 94 PRO A O 1
ATOM 759 N N . VAL A 1 95 ? 2.617 14.014 -16.041 1.00 79.25 95 VAL A N 1
ATOM 760 C CA . VAL A 1 95 ? 3.283 15.287 -15.716 1.00 79.25 95 VAL A CA 1
ATOM 761 C C . VAL A 1 95 ? 4.594 15.061 -14.958 1.00 79.25 95 VAL A C 1
ATOM 763 O O . VAL A 1 95 ? 5.628 15.582 -15.365 1.00 79.25 95 VAL A O 1
ATOM 766 N N . LYS A 1 96 ? 4.580 14.251 -13.891 1.00 77.25 96 LYS A N 1
ATOM 767 C CA . LYS A 1 96 ? 5.797 13.923 -13.134 1.00 77.25 96 LYS A CA 1
ATOM 768 C C . LYS A 1 96 ? 6.787 13.141 -13.981 1.00 77.25 96 LYS A C 1
ATOM 770 O O . LYS A 1 96 ? 7.969 13.451 -13.969 1.00 77.25 96 LYS A O 1
ATOM 775 N N . PHE A 1 97 ? 6.305 12.165 -14.742 1.00 77.62 97 PHE A N 1
ATOM 776 C CA . PHE A 1 97 ? 7.156 11.327 -15.571 1.00 77.62 97 PHE A CA 1
ATOM 777 C C . PHE A 1 97 ? 7.884 12.142 -16.648 1.00 77.62 97 PHE A C 1
ATOM 779 O O . PHE A 1 97 ? 9.079 11.961 -16.846 1.00 77.62 97 PHE A O 1
ATOM 786 N N . VAL A 1 98 ? 7.188 13.072 -17.307 1.00 79.12 98 VAL A N 1
ATOM 787 C CA . VAL A 1 98 ? 7.768 13.930 -18.352 1.00 79.12 98 VAL A CA 1
ATOM 788 C C . VAL A 1 98 ? 8.756 14.949 -17.777 1.00 79.12 98 VAL A C 1
ATOM 790 O O . VAL A 1 98 ? 9.772 15.221 -18.408 1.00 79.12 98 VAL A O 1
ATOM 793 N N . VAL A 1 99 ? 8.478 15.510 -16.596 1.00 79.81 99 VAL A N 1
ATOM 794 C CA . VAL A 1 99 ? 9.304 16.576 -16.001 1.00 79.81 99 VAL A CA 1
ATOM 795 C C .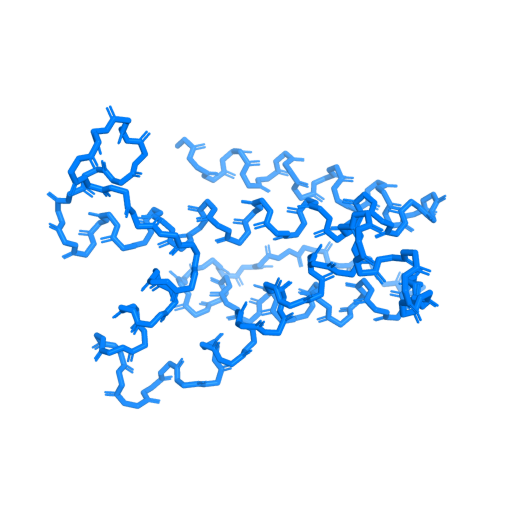 VAL A 1 99 ? 10.501 16.025 -15.224 1.00 79.81 99 VAL A C 1
ATOM 797 O O . VAL A 1 99 ? 11.609 16.532 -15.360 1.00 79.81 99 VAL A O 1
ATOM 800 N N . GLU A 1 100 ? 10.285 15.004 -14.395 1.00 80.00 100 GLU A N 1
ATOM 801 C CA . GLU A 1 100 ? 11.294 14.470 -13.470 1.00 80.00 100 GLU A CA 1
ATOM 802 C C . GLU A 1 100 ? 12.062 13.279 -14.070 1.00 80.00 100 GLU A C 1
ATOM 804 O O . GLU A 1 100 ? 13.124 12.929 -13.561 1.00 80.00 100 GLU A O 1
ATOM 809 N N . ASN A 1 101 ? 11.534 12.653 -15.134 1.00 76.69 101 ASN A N 1
ATOM 810 C CA . ASN A 1 101 ? 12.048 11.425 -15.759 1.00 76.69 101 ASN A CA 1
ATOM 811 C C . ASN A 1 101 ? 12.563 10.385 -14.737 1.00 76.69 101 ASN A C 1
ATOM 813 O 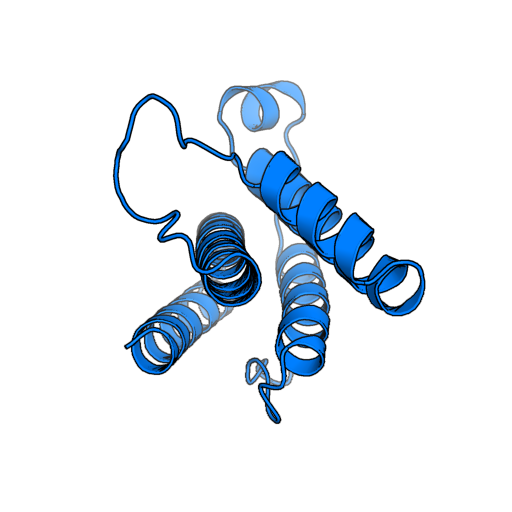O . ASN A 1 101 ? 13.723 9.958 -14.794 1.00 76.69 101 ASN A O 1
ATOM 817 N N . PRO A 1 102 ? 11.725 9.992 -13.759 1.00 79.88 102 PRO A N 1
ATOM 818 C CA . PRO A 1 102 ? 12.159 9.123 -12.685 1.00 79.88 102 PRO A CA 1
ATOM 819 C C . PRO A 1 102 ? 12.452 7.719 -13.216 1.00 79.88 102 PRO A C 1
ATOM 821 O O . PRO A 1 102 ? 11.707 7.158 -14.025 1.00 79.88 102 PRO A O 1
ATOM 824 N N . THR A 1 103 ? 13.524 7.115 -12.708 1.00 81.81 103 THR A N 1
ATOM 825 C CA . THR A 1 103 ? 13.814 5.705 -12.976 1.00 81.81 103 THR A CA 1
ATOM 826 C C . THR A 1 103 ? 12.950 4.842 -12.063 1.00 81.81 103 THR A C 1
ATOM 828 O O . THR A 1 103 ? 13.098 4.885 -10.846 1.00 81.81 103 THR A O 1
ATOM 831 N N . VAL A 1 104 ? 12.056 4.050 -12.656 1.00 88.38 104 VAL A N 1
ATOM 832 C CA . VAL A 1 104 ? 11.286 3.016 -11.954 1.00 88.38 104 VAL A CA 1
ATOM 833 C C . VAL A 1 104 ? 11.875 1.668 -12.350 1.00 88.38 104 VAL A C 1
ATOM 835 O O . VAL A 1 104 ? 11.769 1.263 -13.508 1.00 88.38 104 VAL A O 1
ATOM 838 N N . ASN A 1 105 ? 12.534 1.002 -11.405 1.00 91.00 105 ASN A N 1
ATOM 839 C CA . ASN A 1 105 ? 13.243 -0.256 -11.631 1.00 91.00 105 ASN A CA 1
ATOM 840 C C . ASN A 1 105 ? 12.828 -1.331 -10.608 1.00 91.00 105 ASN A C 1
ATOM 842 O O . ASN A 1 105 ? 11.932 -1.116 -9.783 1.00 91.00 105 ASN A O 1
ATOM 846 N N . ARG A 1 106 ? 13.487 -2.495 -10.665 1.00 92.25 106 ARG A N 1
ATOM 847 C CA . ARG A 1 106 ? 13.238 -3.615 -9.749 1.00 92.25 106 ARG A CA 1
ATOM 848 C C . ARG A 1 106 ? 13.401 -3.212 -8.286 1.00 92.25 106 ARG A C 1
ATOM 850 O O . ARG A 1 106 ? 12.538 -3.549 -7.484 1.00 92.25 106 ARG A O 1
ATOM 857 N N . ASP A 1 107 ? 14.447 -2.463 -7.947 1.00 91.88 107 ASP A N 1
ATOM 858 C CA . ASP A 1 107 ? 14.724 -2.059 -6.565 1.00 91.88 107 ASP A CA 1
ATOM 859 C C . ASP A 1 107 ? 13.631 -1.136 -6.021 1.00 91.88 107 ASP A C 1
ATOM 861 O O . ASP A 1 107 ? 13.164 -1.331 -4.899 1.00 91.88 107 ASP A O 1
ATOM 865 N N . THR A 1 108 ? 13.139 -0.200 -6.842 1.00 91.25 108 THR A N 1
ATOM 866 C CA . THR A 1 108 ? 11.978 0.633 -6.491 1.00 91.25 108 THR A CA 1
ATOM 867 C C . THR A 1 108 ? 10.746 -0.227 -6.197 1.00 91.25 108 THR A C 1
ATOM 869 O O . THR A 1 108 ? 10.036 0.018 -5.221 1.00 91.25 108 THR A O 1
ATOM 872 N N . CYS A 1 109 ? 10.500 -1.259 -7.011 1.00 92.25 109 CYS A N 1
ATOM 873 C CA . CYS A 1 109 ? 9.380 -2.180 -6.813 1.00 92.25 109 CYS A CA 1
ATOM 874 C C . CYS A 1 109 ? 9.528 -3.012 -5.539 1.00 92.25 109 CYS A C 1
ATOM 876 O O . CYS A 1 109 ? 8.581 -3.116 -4.763 1.00 92.25 109 CYS A O 1
ATOM 878 N N . LEU A 1 110 ? 10.717 -3.560 -5.292 1.00 91.69 110 LEU A N 1
ATOM 879 C CA . LEU A 1 110 ? 11.005 -4.349 -4.096 1.00 91.69 110 LEU A CA 1
ATOM 880 C C . LEU A 1 110 ? 10.888 -3.515 -2.818 1.00 91.69 110 LEU A C 1
ATOM 882 O O . LEU A 1 110 ? 10.391 -4.018 -1.812 1.00 91.69 110 LEU A O 1
ATOM 886 N N . GLN A 1 111 ? 11.300 -2.245 -2.846 1.00 91.88 111 GLN A N 1
ATOM 887 C CA . GLN A 1 111 ? 11.111 -1.338 -1.718 1.00 91.88 111 GLN A CA 1
ATOM 888 C C . GLN A 1 111 ? 9.620 -1.144 -1.404 1.00 91.88 111 GLN A C 1
ATOM 890 O O . GLN A 1 111 ? 9.207 -1.347 -0.264 1.00 91.88 111 GLN A O 1
ATOM 895 N N . VAL A 1 112 ? 8.808 -0.823 -2.416 1.00 92.12 112 VAL A N 1
ATOM 896 C CA . VAL A 1 112 ? 7.352 -0.654 -2.256 1.00 92.12 112 VAL A CA 1
ATOM 897 C C . VAL A 1 112 ? 6.690 -1.924 -1.737 1.00 92.12 112 VAL A C 1
ATOM 899 O O . VAL A 1 112 ? 5.816 -1.853 -0.879 1.00 92.12 112 VAL A O 1
ATOM 902 N N . LEU A 1 113 ? 7.110 -3.092 -2.224 1.00 91.19 113 LEU A N 1
ATOM 903 C CA . LEU A 1 113 ? 6.590 -4.376 -1.759 1.00 91.19 113 LEU A CA 1
ATOM 904 C C . LEU A 1 113 ? 6.877 -4.616 -0.272 1.00 91.19 113 LEU A C 1
ATOM 906 O O . LEU A 1 113 ? 6.001 -5.094 0.444 1.00 91.19 113 LEU A O 1
ATOM 910 N N . ARG A 1 114 ? 8.068 -4.247 0.213 1.00 91.06 114 ARG A N 1
ATOM 911 C CA . ARG A 1 114 ? 8.416 -4.343 1.642 1.00 91.06 114 ARG A CA 1
ATOM 912 C C . ARG A 1 114 ? 7.607 -3.367 2.497 1.00 91.06 114 ARG A C 1
ATOM 914 O O . ARG A 1 114 ? 7.105 -3.751 3.549 1.00 91.06 114 ARG A O 1
ATOM 921 N N . GLU A 1 115 ? 7.457 -2.126 2.035 1.00 93.81 115 GLU A N 1
ATOM 922 C CA . GLU A 1 115 ? 6.615 -1.107 2.682 1.00 93.81 115 GLU A CA 1
ATOM 923 C C . GLU A 1 115 ? 5.164 -1.599 2.799 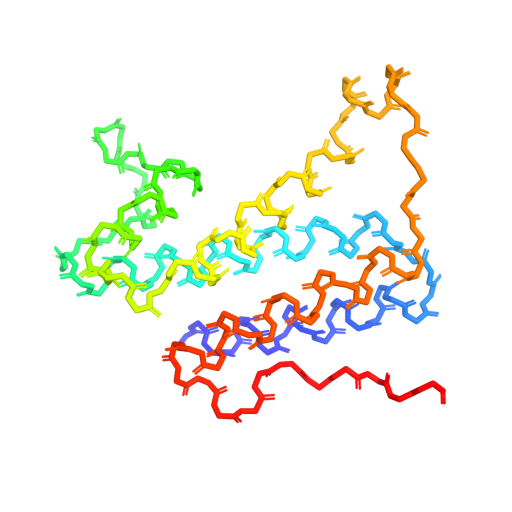1.00 93.81 115 GLU A C 1
ATOM 925 O O . GLU A 1 115 ? 4.564 -1.567 3.873 1.00 93.81 115 GLU A O 1
ATOM 930 N N . MET A 1 116 ? 4.631 -2.150 1.709 1.00 91.81 116 MET A N 1
ATOM 931 C CA . MET A 1 116 ? 3.295 -2.729 1.645 1.00 91.81 116 MET A CA 1
ATOM 932 C C . MET A 1 116 ? 3.134 -3.935 2.576 1.00 91.81 116 MET A C 1
ATOM 934 O O . MET A 1 116 ? 2.123 -4.058 3.265 1.00 91.81 116 MET A O 1
ATOM 938 N N . GLN A 1 117 ? 4.139 -4.812 2.637 1.00 89.19 117 GLN A N 1
ATOM 939 C CA . GLN A 1 117 ? 4.140 -5.960 3.540 1.00 89.19 117 GLN A CA 1
ATOM 940 C C . GLN A 1 117 ? 4.054 -5.518 5.007 1.00 89.19 117 GLN A C 1
ATOM 942 O O . GLN A 1 117 ? 3.272 -6.091 5.762 1.00 89.19 117 GLN A O 1
ATOM 947 N N . SER A 1 118 ? 4.787 -4.470 5.398 1.00 91.62 118 SER A N 1
ATOM 948 C CA . SER A 1 118 ? 4.707 -3.896 6.750 1.00 91.62 118 SER A CA 1
ATOM 949 C C . SER A 1 118 ? 3.291 -3.415 7.084 1.00 91.62 118 SER A C 1
ATOM 951 O O . SER A 1 118 ? 2.779 -3.693 8.167 1.00 91.62 118 SER A O 1
ATOM 953 N N . ILE A 1 119 ? 2.634 -2.734 6.140 1.00 93.19 119 ILE A N 1
ATOM 954 C CA . ILE A 1 119 ? 1.265 -2.226 6.306 1.00 93.19 119 ILE A CA 1
ATOM 955 C C . ILE A 1 119 ? 0.272 -3.385 6.453 1.00 93.19 119 ILE A C 1
ATOM 957 O O . ILE A 1 119 ? -0.536 -3.391 7.382 1.00 93.19 119 ILE A O 1
ATOM 961 N N . LEU A 1 120 ? 0.364 -4.397 5.589 1.00 89.12 120 LEU A N 1
ATOM 962 C CA . LEU A 1 120 ? -0.482 -5.592 5.639 1.00 89.12 120 LEU A CA 1
ATOM 963 C C . LEU A 1 120 ? -0.348 -6.348 6.965 1.00 89.12 120 LEU A C 1
ATOM 965 O O . LEU A 1 120 ? -1.355 -6.696 7.582 1.00 89.12 120 LEU A O 1
ATOM 969 N N . ILE A 1 121 ? 0.881 -6.559 7.440 1.00 89.25 121 ILE A N 1
ATOM 970 C CA . ILE A 1 121 ? 1.129 -7.216 8.729 1.00 89.25 121 ILE A CA 1
ATOM 971 C C . ILE A 1 121 ? 0.517 -6.396 9.869 1.00 89.25 121 ILE A C 1
ATOM 973 O O . ILE A 1 121 ? -0.174 -6.963 10.712 1.00 89.25 121 ILE A O 1
ATOM 977 N N . SER A 1 122 ? 0.684 -5.066 9.863 1.00 91.12 122 SER A N 1
ATOM 978 C CA . SER A 1 122 ? 0.105 -4.186 10.895 1.00 91.12 122 SER A CA 1
ATOM 979 C C . SER A 1 122 ? -1.426 -4.256 10.964 1.00 91.12 122 SER A C 1
ATOM 981 O O . SER A 1 122 ? -2.015 -4.058 12.023 1.00 91.12 122 SER A O 1
ATOM 983 N N . ARG A 1 123 ? -2.069 -4.585 9.838 1.00 88.62 123 ARG A N 1
ATOM 984 C CA . ARG A 1 123 ? -3.516 -4.778 9.725 1.00 88.62 123 ARG A CA 1
ATOM 985 C C . ARG A 1 123 ? -3.977 -6.183 10.148 1.00 88.62 123 ARG A C 1
ATOM 987 O O . ARG A 1 123 ? -5.172 -6.397 10.319 1.00 88.62 123 ARG A O 1
ATOM 994 N N . GLY A 1 124 ? -3.062 -7.134 10.340 1.00 86.75 124 GLY A N 1
ATOM 995 C CA . GLY A 1 124 ? -3.376 -8.510 10.741 1.00 86.75 124 GLY A CA 1
ATOM 996 C C . GLY A 1 124 ? -3.355 -9.537 9.605 1.00 86.75 124 GLY A C 1
ATOM 997 O O . GLY A 1 124 ? -3.853 -10.647 9.776 1.00 86.75 124 GLY A O 1
ATOM 998 N N . PHE A 1 125 ? -2.772 -9.216 8.446 1.00 81.69 125 PHE A N 1
ATOM 999 C CA . PHE A 1 125 ? -2.518 -10.206 7.395 1.00 81.69 125 PHE A CA 1
ATOM 1000 C C . PHE A 1 125 ? -1.205 -10.952 7.694 1.00 81.69 125 PHE A C 1
ATOM 1002 O O . PHE A 1 125 ? -0.135 -10.516 7.270 1.00 81.69 125 PHE A O 1
ATOM 1009 N N . GLU A 1 126 ? -1.286 -12.078 8.415 1.00 64.88 126 GLU A N 1
ATOM 1010 C CA . GLU A 1 126 ? -0.143 -12.809 9.010 1.00 64.88 126 GLU A CA 1
ATOM 1011 C C . GLU A 1 126 ? 1.011 -13.160 8.044 1.00 64.88 126 GLU A C 1
ATOM 1013 O O . GLU A 1 126 ? 2.145 -13.299 8.490 1.00 64.88 126 GLU A O 1
ATOM 1018 N N . ASN A 1 127 ? 0.763 -13.247 6.730 1.00 63.44 127 ASN A N 1
ATOM 1019 C CA . ASN A 1 127 ? 1.784 -13.580 5.724 1.00 63.44 127 ASN A CA 1
ATOM 1020 C C . ASN A 1 127 ? 2.070 -12.467 4.693 1.00 63.44 127 ASN A C 1
ATOM 1022 O O . ASN A 1 127 ? 2.914 -12.663 3.818 1.00 63.44 127 ASN A O 1
ATOM 1026 N N . GLY A 1 128 ? 1.409 -11.302 4.780 1.00 66.69 128 GLY A N 1
ATOM 1027 C CA . GLY A 1 128 ? 1.564 -10.202 3.815 1.00 66.69 128 GLY A CA 1
ATOM 1028 C C . GLY A 1 128 ? 1.522 -10.655 2.342 1.00 66.69 128 GLY A C 1
ATOM 1029 O O . GLY A 1 128 ? 0.687 -11.479 1.969 1.00 66.69 128 GLY A O 1
ATOM 1030 N N . PHE A 1 129 ? 2.435 -10.130 1.512 1.00 65.19 129 PHE A N 1
ATOM 1031 C CA . PHE A 1 129 ? 2.703 -10.645 0.161 1.00 65.19 129 PHE A CA 1
ATOM 1032 C C . PHE A 1 129 ? 3.912 -11.586 0.149 1.00 65.19 129 PHE A C 1
ATOM 1034 O O . PHE A 1 129 ? 4.954 -11.277 0.728 1.00 65.19 129 PHE A O 1
ATOM 1041 N N . THR A 1 130 ? 3.807 -12.709 -0.569 1.00 64.44 130 THR A N 1
ATOM 1042 C CA . THR A 1 130 ? 4.958 -13.573 -0.863 1.00 64.44 130 THR A CA 1
ATOM 1043 C C . THR A 1 130 ? 5.828 -12.901 -1.923 1.00 64.44 130 THR A C 1
ATOM 1045 O O . THR A 1 130 ? 5.531 -12.957 -3.114 1.00 64.44 130 THR A O 1
ATOM 1048 N N . ILE A 1 131 ? 6.894 -12.231 -1.487 1.00 63.47 131 ILE A N 1
ATOM 1049 C CA . ILE A 1 131 ? 7.875 -11.618 -2.387 1.00 63.47 131 ILE A CA 1
ATOM 1050 C C . ILE A 1 131 ? 8.818 -12.728 -2.889 1.00 63.47 131 ILE A C 1
ATOM 1052 O O . ILE A 1 131 ? 9.385 -13.438 -2.054 1.00 63.47 131 ILE A O 1
ATOM 1056 N N . PRO A 1 132 ? 9.007 -12.906 -4.211 1.00 58.78 132 PRO A N 1
ATOM 1057 C CA . PRO A 1 132 ? 9.922 -13.911 -4.738 1.00 58.78 132 PRO A CA 1
ATOM 1058 C C . PRO A 1 132 ? 11.351 -13.664 -4.239 1.00 58.78 132 PRO A C 1
ATOM 1060 O O . PRO A 1 132 ? 11.840 -12.529 -4.236 1.00 58.78 132 PRO A O 1
ATOM 1063 N N . ALA A 1 133 ? 12.014 -14.738 -3.799 1.00 57.19 133 ALA A N 1
ATOM 1064 C CA . ALA A 1 133 ? 13.439 -14.710 -3.497 1.00 57.19 133 ALA A CA 1
ATOM 1065 C C . ALA A 1 133 ? 14.238 -14.480 -4.790 1.00 57.19 133 ALA A C 1
ATOM 1067 O O . ALA A 1 133 ? 13.784 -14.854 -5.871 1.00 57.19 133 ALA A O 1
ATOM 1068 N N . ASN A 1 134 ? 15.390 -13.815 -4.657 1.00 51.34 134 ASN A N 1
ATOM 1069 C CA . ASN A 1 134 ? 16.294 -13.504 -5.768 1.00 51.34 134 ASN A CA 1
ATOM 1070 C C . ASN A 1 134 ? 16.652 -14.719 -6.622 1.00 51.34 134 ASN A C 1
ATOM 1072 O O . ASN A 1 134 ? 16.934 -15.784 -6.029 1.00 51.34 134 ASN A O 1
#

Sequence (134 aa):
MIQKLLSDDAKELISCLEVGAYKACMILCGSILETILLDWLSELENTNYFVDDDNMHINLYGVIRRLKEIYNPSWNSEANAAHDIRLKRNLVHPVKFVVENPTVNRDTCLQVLREMQSILISRGFENGFTIPAN

Secondary structure (DSSP, 8-state):
-HHHHHHHHHHHHHHHHHTT-HHHHHHHHHHHHHHHHHHHHHHHTT--TTS--TTT---HHHHHHHHHHHTTTTTHHHHHHHHHHHHHHGGGSHHHHHHH-----HHHHHHHHHHHHHHHHHHT-TT---PPP-